Protein AF-A0A444Z2C2-F1 (afdb_monomer)

Organism: Arachis hypogaea (NCBI:txid3818)

Solvent-accessible surface area (backbone atoms only — not comparable to full-atom values): 6859 Å² total; per-residue (Å²): 130,87,70,74,75,64,55,92,69,73,61,78,89,74,52,52,73,67,52,49,52,53,48,62,71,48,57,71,35,31,65,65,57,43,52,56,50,58,74,68,55,62,69,88,45,70,69,40,38,53,49,47,52,35,44,51,53,38,47,52,46,50,71,74,70,46,59,93,85,60,61,50,54,50,78,85,56,50,46,60,58,76,41,68,89,55,52,87,76,47,57,60,67,60,52,54,51,53,50,52,53,49,53,54,50,54,53,55,56,63,73,76,110

Mean predicted aligned error: 6.64 Å

Radius of gyration: 15.09 Å; Cα contacts (8 Å, |Δi|>4): 73; chains: 1; bounding box: 36×29×36 Å

pLDDT: mean 82.67, std 12.17, range [37.56, 96.31]

Structure (mmCIF, N/CA/C/O backbone):
data_AF-A0A444Z2C2-F1
#
_entry.id   AF-A0A444Z2C2-F1
#
loop_
_atom_site.group_PDB
_atom_site.id
_atom_site.type_symbol
_atom_site.label_atom_id
_atom_site.label_alt_id
_atom_site.label_comp_id
_atom_site.label_asym_id
_atom_site.label_entity_id
_atom_site.label_seq_id
_atom_site.pdbx_PDB_ins_code
_atom_site.Cartn_x
_atom_site.Cartn_y
_atom_site.Cartn_z
_atom_site.occupancy
_atom_site.B_iso_or_equiv
_atom_site.auth_seq_id
_atom_site.auth_comp_id
_atom_site.auth_asym_id
_atom_site.auth_atom_id
_atom_site.pdbx_PDB_model_num
ATOM 1 N N . MET A 1 1 ? 21.534 1.469 -13.600 1.00 37.56 1 MET A N 1
ATOM 2 C CA . MET A 1 1 ? 20.953 1.429 -12.242 1.00 37.56 1 MET A CA 1
ATOM 3 C C . MET A 1 1 ? 19.528 1.928 -12.356 1.00 37.56 1 MET A C 1
ATOM 5 O O . MET A 1 1 ? 19.352 3.073 -12.754 1.00 37.56 1 MET A O 1
ATOM 9 N N . ALA A 1 2 ? 18.533 1.074 -12.117 1.00 45.44 2 ALA A N 1
ATOM 10 C CA . ALA A 1 2 ? 17.152 1.534 -12.021 1.00 45.44 2 ALA A CA 1
ATOM 11 C C . ALA A 1 2 ? 17.069 2.464 -10.803 1.00 45.44 2 ALA A C 1
ATOM 13 O O . ALA A 1 2 ? 17.389 2.058 -9.688 1.00 45.44 2 ALA A O 1
ATOM 14 N N . GLY A 1 3 ? 16.768 3.743 -11.027 1.00 53.50 3 GLY A N 1
ATOM 15 C CA . GLY A 1 3 ? 16.563 4.686 -9.933 1.00 53.50 3 GLY A CA 1
ATOM 16 C C . GLY A 1 3 ? 15.384 4.225 -9.079 1.00 53.50 3 GLY A C 1
ATOM 17 O O . GLY A 1 3 ? 14.419 3.685 -9.611 1.00 53.50 3 GLY A O 1
ATOM 18 N N . ASN A 1 4 ? 15.453 4.427 -7.762 1.00 58.62 4 ASN A N 1
ATOM 19 C CA . ASN A 1 4 ? 14.330 4.162 -6.863 1.00 58.62 4 ASN A CA 1
ATOM 20 C C . ASN A 1 4 ? 13.069 4.898 -7.372 1.00 58.62 4 ASN A C 1
ATOM 22 O O . ASN A 1 4 ? 12.979 6.121 -7.258 1.00 58.62 4 ASN A O 1
ATOM 26 N N . LEU A 1 5 ? 12.107 4.158 -7.942 1.00 64.75 5 LEU A N 1
ATOM 27 C CA . LEU A 1 5 ? 10.856 4.711 -8.486 1.00 64.75 5 LEU A CA 1
ATOM 28 C C . LEU A 1 5 ? 9.926 5.267 -7.396 1.00 64.75 5 LEU A C 1
ATOM 30 O O . LEU A 1 5 ? 9.019 6.059 -7.688 1.00 64.75 5 LEU A O 1
ATOM 34 N N . PHE A 1 6 ? 10.148 4.880 -6.139 1.00 64.88 6 PHE A N 1
ATOM 35 C CA . PHE A 1 6 ? 9.417 5.406 -4.999 1.00 64.88 6 PHE A CA 1
ATOM 36 C C . PHE A 1 6 ? 10.105 6.681 -4.517 1.00 64.88 6 PHE A C 1
ATOM 38 O O . PHE A 1 6 ? 11.019 6.650 -3.691 1.00 64.88 6 PHE A O 1
ATOM 45 N N . SER A 1 7 ? 9.665 7.824 -5.049 1.00 59.75 7 SER A N 1
ATOM 46 C CA . SER A 1 7 ? 10.066 9.119 -4.499 1.00 59.75 7 SER A CA 1
ATOM 47 C C . SER A 1 7 ? 9.663 9.181 -3.027 1.00 59.75 7 SER A C 1
ATOM 49 O O . SER A 1 7 ? 8.485 9.076 -2.685 1.00 59.75 7 SER A O 1
ATOM 51 N N . ASP A 1 8 ? 10.646 9.414 -2.162 1.00 56.69 8 ASP A N 1
ATOM 52 C CA . ASP A 1 8 ? 10.443 9.640 -0.729 1.00 56.69 8 ASP A CA 1
ATOM 53 C C . ASP A 1 8 ? 9.544 10.847 -0.435 1.00 56.69 8 ASP A C 1
ATOM 55 O O . ASP A 1 8 ? 8.954 10.958 0.641 1.00 56.69 8 ASP A O 1
ATOM 59 N N . LYS A 1 9 ? 9.454 11.771 -1.397 1.00 60.62 9 LYS A N 1
ATOM 60 C CA . LYS A 1 9 ? 8.538 12.904 -1.381 1.00 60.62 9 LYS A CA 1
ATOM 61 C C . LYS A 1 9 ? 7.481 12.680 -2.444 1.00 60.62 9 LYS A C 1
ATOM 63 O O . LYS A 1 9 ? 7.649 13.029 -3.612 1.00 60.62 9 LYS A O 1
ATOM 68 N N . VAL A 1 10 ? 6.369 12.112 -2.009 1.00 62.94 10 VAL A N 1
ATOM 69 C CA . VAL A 1 10 ? 5.118 12.170 -2.751 1.00 62.94 10 VAL A CA 1
ATOM 70 C C . VAL A 1 10 ? 4.704 13.645 -2.820 1.00 62.94 10 VAL A C 1
ATOM 72 O O . VAL A 1 10 ? 4.347 14.240 -1.802 1.00 62.94 10 VAL A O 1
ATOM 75 N N . ASN A 1 11 ? 4.814 14.273 -3.995 1.00 67.81 11 ASN A N 1
ATOM 76 C CA . ASN A 1 11 ? 4.377 15.656 -4.176 1.00 67.81 11 ASN A CA 1
ATOM 77 C C . ASN A 1 11 ? 2.853 15.697 -4.339 1.00 67.81 11 ASN A C 1
ATOM 79 O O . ASN A 1 11 ? 2.319 15.578 -5.439 1.00 67.81 11 ASN A O 1
ATOM 83 N N . PHE A 1 12 ? 2.148 15.886 -3.225 1.00 65.00 12 PHE A N 1
ATOM 84 C CA . PHE A 1 12 ? 0.683 15.930 -3.193 1.00 65.00 12 PHE A CA 1
ATOM 85 C C . PHE A 1 12 ? 0.065 17.014 -4.088 1.00 65.00 12 PHE A C 1
ATOM 87 O O . PHE A 1 12 ? -1.101 16.896 -4.463 1.00 65.00 12 PHE A O 1
ATOM 94 N N . LYS A 1 13 ? 0.820 18.065 -4.439 1.00 68.69 13 LYS A N 1
ATOM 95 C CA . LYS A 1 13 ? 0.334 19.140 -5.318 1.00 68.69 13 LYS A CA 1
ATOM 96 C C . LYS A 1 13 ? 0.248 18.717 -6.789 1.00 68.69 13 LYS A C 1
ATOM 98 O O . LYS A 1 13 ? -0.514 19.323 -7.531 1.00 68.69 13 LYS A O 1
ATOM 103 N N . GLU A 1 14 ? 0.974 17.677 -7.191 1.00 76.62 14 GLU A N 1
ATOM 104 C CA . GLU A 1 14 ? 1.068 17.202 -8.582 1.00 76.62 14 GLU A CA 1
ATOM 105 C C . GLU A 1 14 ? 0.195 15.969 -8.859 1.00 76.62 14 GLU A C 1
ATOM 107 O O . GLU A 1 14 ? 0.315 15.325 -9.899 1.00 76.62 14 GLU A O 1
ATOM 112 N N 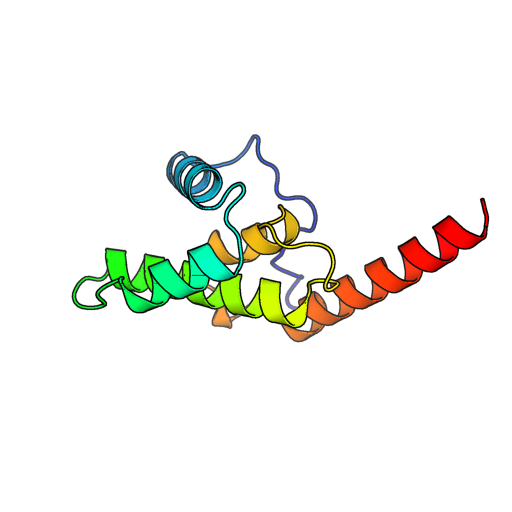. PHE A 1 15 ? -0.696 15.602 -7.937 1.00 78.19 15 PHE A N 1
ATOM 113 C CA . PHE A 1 15 ? -1.575 14.457 -8.147 1.00 78.19 15 PHE A CA 1
ATOM 114 C C . PHE A 1 15 ? -2.583 14.696 -9.271 1.00 78.19 15 PHE A C 1
ATOM 116 O O . PHE A 1 15 ? -3.300 15.700 -9.274 1.00 78.19 15 PHE A O 1
ATOM 123 N N . SER A 1 16 ? -2.713 13.702 -10.154 1.00 85.31 16 SER A N 1
ATOM 124 C CA . SER A 1 16 ? -3.902 13.540 -10.990 1.00 85.31 16 SER A CA 1
ATOM 125 C C . SER A 1 16 ? -5.155 13.417 -10.112 1.00 85.31 16 SER A C 1
ATOM 127 O O . SER A 1 16 ? -5.075 13.038 -8.939 1.00 85.31 16 SER A O 1
ATOM 129 N N . GLU A 1 17 ? -6.336 13.709 -10.663 1.00 88.12 17 GLU A N 1
ATOM 130 C CA . GLU A 1 17 ? -7.589 13.541 -9.912 1.00 88.12 17 GLU A CA 1
ATOM 131 C C . GLU A 1 17 ? -7.807 12.095 -9.446 1.00 88.12 17 GLU A C 1
ATOM 133 O O . GLU A 1 17 ? -8.286 11.876 -8.331 1.00 88.12 17 GLU A O 1
ATOM 138 N N . GLU A 1 18 ? -7.361 11.108 -10.228 1.00 86.12 18 GLU A N 1
ATOM 139 C CA . GLU A 1 18 ? -7.366 9.700 -9.820 1.00 86.12 18 GLU A CA 1
ATOM 140 C C . GLU A 1 18 ? -6.506 9.479 -8.563 1.00 86.12 18 GLU A C 1
ATOM 142 O O . GLU A 1 18 ? -6.976 8.921 -7.568 1.00 86.12 18 GLU A O 1
ATOM 147 N N . ASN A 1 19 ? -5.274 10.000 -8.546 1.00 86.56 19 ASN A N 1
ATOM 148 C CA . ASN A 1 19 ? -4.377 9.873 -7.396 1.00 86.56 19 ASN A CA 1
ATOM 149 C C . ASN A 1 19 ? -4.928 10.582 -6.152 1.00 86.56 19 ASN A C 1
ATOM 151 O O . ASN A 1 19 ? -4.794 10.070 -5.039 1.00 86.56 19 ASN A O 1
ATOM 155 N N . LYS A 1 20 ? -5.625 11.715 -6.314 1.00 87.62 20 LYS A N 1
ATOM 156 C CA . LYS A 1 20 ? -6.321 12.382 -5.199 1.00 87.62 20 LYS A CA 1
ATOM 157 C C . LYS A 1 20 ? -7.461 11.531 -4.641 1.00 87.62 20 LYS A C 1
ATOM 15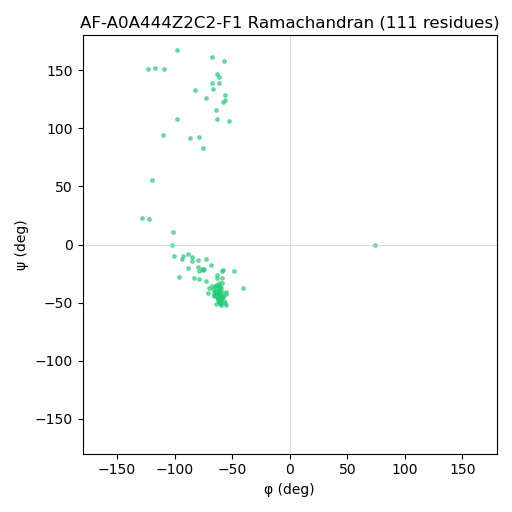9 O O . LYS A 1 20 ? -7.642 11.489 -3.423 1.00 87.62 20 LYS A O 1
ATOM 164 N N . GLN A 1 21 ? -8.233 10.854 -5.492 1.00 90.31 21 GLN A N 1
ATOM 165 C CA . GLN A 1 21 ? -9.303 9.955 -5.047 1.00 90.31 21 GLN A CA 1
ATOM 166 C C . GLN A 1 21 ? -8.747 8.746 -4.290 1.00 90.31 21 GLN A C 1
ATOM 168 O O . GLN A 1 21 ? -9.238 8.428 -3.206 1.00 90.31 21 GLN A O 1
ATOM 173 N N . ILE A 1 22 ? -7.684 8.127 -4.807 1.00 90.00 22 ILE A N 1
ATOM 174 C CA . ILE A 1 22 ? -6.978 7.021 -4.146 1.00 90.00 22 ILE A CA 1
ATOM 175 C C . ILE A 1 22 ? -6.440 7.472 -2.785 1.00 90.00 22 ILE A C 1
ATOM 177 O O . ILE A 1 22 ? -6.674 6.805 -1.778 1.00 90.00 22 ILE A O 1
ATOM 181 N N . PHE A 1 23 ? -5.779 8.633 -2.730 1.00 88.06 23 PHE A N 1
ATOM 182 C CA . PHE A 1 23 ? -5.276 9.200 -1.480 1.00 88.06 23 PHE A CA 1
ATOM 183 C C . PHE A 1 23 ? -6.394 9.355 -0.446 1.00 88.06 23 PHE A C 1
ATOM 185 O O . PHE A 1 23 ? -6.275 8.829 0.658 1.00 88.06 23 PHE A O 1
ATOM 192 N N . ARG A 1 24 ? -7.506 10.008 -0.814 1.00 90.19 24 ARG A N 1
ATOM 193 C CA . ARG A 1 24 ? -8.660 10.200 0.081 1.00 90.19 24 ARG A CA 1
ATOM 194 C C . ARG A 1 24 ? -9.264 8.877 0.549 1.00 90.19 24 ARG A C 1
ATOM 196 O O . ARG A 1 24 ? -9.660 8.780 1.703 1.00 90.19 24 ARG A O 1
ATOM 203 N N . ARG A 1 25 ? -9.313 7.857 -0.316 1.00 92.19 25 ARG A N 1
ATOM 204 C CA . ARG A 1 25 ? -9.850 6.533 0.034 1.00 92.19 25 ARG A CA 1
ATOM 205 C C . ARG A 1 25 ? -9.029 5.854 1.127 1.00 92.19 25 ARG A C 1
ATOM 207 O O . ARG A 1 25 ? -9.607 5.256 2.029 1.00 92.19 25 ARG A O 1
ATOM 214 N N . PHE A 1 26 ? -7.702 5.904 1.030 1.00 91.25 26 PHE A N 1
ATOM 215 C CA . PHE A 1 26 ? -6.813 5.174 1.941 1.00 91.25 26 PHE A CA 1
ATOM 216 C C . PHE A 1 26 ? -6.340 6.002 3.137 1.00 91.25 26 PHE A C 1
ATOM 218 O O . PHE A 1 26 ? -5.811 5.443 4.100 1.00 91.25 26 PHE A O 1
ATOM 225 N N . GLN A 1 27 ? -6.551 7.318 3.116 1.00 87.06 27 GLN A N 1
ATOM 226 C CA . GLN A 1 27 ? -6.198 8.201 4.218 1.00 87.06 27 GLN A CA 1
ATOM 227 C C . GLN A 1 27 ? -6.873 7.753 5.522 1.00 87.06 27 GLN A C 1
ATOM 229 O O . GLN A 1 27 ? -8.090 7.626 5.612 1.00 87.06 27 GLN A O 1
ATOM 234 N N . GLY A 1 28 ? -6.065 7.520 6.559 1.00 87.62 28 GLY A N 1
ATOM 235 C CA . GLY A 1 28 ? -6.557 7.167 7.891 1.00 87.62 28 GLY A CA 1
ATOM 236 C C . GLY A 1 28 ? -7.098 5.741 8.043 1.00 87.62 28 GLY A C 1
ATOM 237 O O . GLY A 1 28 ? -7.464 5.384 9.164 1.00 87.62 28 GLY A O 1
ATOM 238 N N . LYS A 1 29 ? -7.105 4.916 6.983 1.00 92.12 29 LYS A N 1
ATOM 239 C CA . LYS A 1 29 ? -7.460 3.493 7.088 1.00 92.12 29 LYS A CA 1
ATOM 240 C C . LYS A 1 29 ? -6.463 2.746 7.968 1.00 92.12 29 LYS A C 1
ATOM 242 O O . LYS A 1 29 ? -5.277 3.065 7.992 1.00 92.12 29 LYS A O 1
ATOM 247 N N . THR A 1 30 ? -6.953 1.749 8.689 1.00 91.94 30 THR A N 1
ATOM 248 C CA . THR A 1 30 ? -6.137 0.850 9.513 1.00 91.94 30 THR A CA 1
ATOM 249 C C . THR A 1 30 ? -5.827 -0.454 8.790 1.00 91.94 30 THR A C 1
ATOM 251 O O . THR A 1 30 ? -6.484 -0.776 7.801 1.00 91.94 30 THR A O 1
ATOM 254 N N . LEU A 1 31 ? -4.883 -1.245 9.315 1.00 90.06 31 LEU A N 1
ATOM 255 C CA . LEU A 1 31 ? -4.613 -2.588 8.786 1.00 90.06 31 LEU A CA 1
ATOM 256 C C . LEU A 1 31 ? -5.885 -3.451 8.767 1.00 90.06 31 LEU A C 1
ATOM 258 O O . LEU A 1 31 ? -6.156 -4.097 7.765 1.00 90.06 31 LEU A O 1
ATOM 262 N N . LYS A 1 32 ? -6.720 -3.370 9.817 1.00 92.50 32 LYS A N 1
ATOM 263 C CA . LYS A 1 32 ? -8.025 -4.046 9.858 1.00 92.50 32 LYS A CA 1
ATOM 264 C C . LYS A 1 32 ? -8.936 -3.592 8.716 1.00 92.50 32 LYS A C 1
ATOM 266 O O . LYS A 1 32 ? -9.523 -4.431 8.051 1.00 92.50 32 LYS A O 1
ATOM 271 N N . ASN A 1 33 ? -9.025 -2.282 8.455 1.00 94.00 33 ASN A N 1
ATOM 272 C CA . ASN A 1 33 ? -9.841 -1.782 7.343 1.00 94.00 33 ASN A CA 1
ATOM 273 C C . ASN A 1 33 ? -9.359 -2.312 5.987 1.00 94.00 33 ASN A C 1
ATOM 275 O O . ASN A 1 33 ? -10.190 -2.546 5.119 1.00 94.00 33 ASN A O 1
ATOM 279 N N . LEU A 1 34 ? -8.043 -2.472 5.804 1.00 93.56 34 LEU A N 1
ATOM 280 C CA . LEU A 1 34 ? -7.480 -3.046 4.581 1.00 93.56 34 LEU A CA 1
ATOM 281 C C . LEU A 1 34 ? -7.762 -4.545 4.478 1.00 93.56 34 LEU A C 1
ATOM 283 O O . LEU A 1 34 ? -8.115 -5.000 3.398 1.00 93.56 34 LEU A O 1
ATOM 287 N N . THR A 1 35 ? -7.643 -5.295 5.576 1.00 93.56 35 THR A N 1
ATOM 288 C CA . THR A 1 35 ? -7.989 -6.723 5.611 1.00 93.56 35 THR A CA 1
ATOM 289 C C . THR A 1 35 ? -9.461 -6.938 5.274 1.00 93.56 35 THR A C 1
ATOM 291 O O . THR A 1 35 ? -9.764 -7.733 4.394 1.00 93.56 35 THR A O 1
ATOM 294 N N . ASP A 1 36 ? -10.365 -6.204 5.928 1.00 95.75 36 ASP A N 1
ATOM 295 C CA . ASP A 1 36 ? -11.807 -6.324 5.694 1.00 95.75 36 ASP A CA 1
ATOM 296 C C . ASP A 1 36 ? -12.143 -6.009 4.221 1.00 95.75 36 ASP A C 1
ATOM 298 O O . ASP A 1 36 ? -12.837 -6.774 3.560 1.00 95.75 36 ASP A O 1
ATOM 302 N N . GLU A 1 37 ? -11.585 -4.923 3.673 1.00 95.19 37 GLU A N 1
ATOM 303 C CA . GLU A 1 37 ? -11.803 -4.524 2.276 1.00 95.19 37 GLU A CA 1
ATOM 304 C C . GLU A 1 37 ? -11.181 -5.503 1.268 1.00 95.19 37 GLU A C 1
ATOM 306 O O . GLU A 1 37 ? -11.759 -5.741 0.214 1.00 95.19 37 GLU A O 1
ATOM 311 N N . MET A 1 38 ? -10.018 -6.084 1.578 1.00 94.94 38 MET A N 1
ATOM 312 C CA . MET A 1 38 ? -9.380 -7.102 0.737 1.00 94.94 38 MET A CA 1
ATOM 313 C C . MET A 1 38 ? -10.228 -8.372 0.631 1.00 94.94 38 MET A C 1
ATOM 315 O O . MET A 1 38 ? -10.227 -9.006 -0.419 1.00 94.94 38 MET A O 1
ATOM 319 N N . MET A 1 39 ? -10.914 -8.750 1.710 1.00 95.06 39 MET A N 1
ATOM 320 C CA . MET A 1 39 ? -11.755 -9.948 1.747 1.00 95.06 39 MET A CA 1
ATOM 321 C C . MET A 1 39 ? -13.114 -9.728 1.071 1.00 95.06 39 MET A C 1
ATOM 323 O O . MET A 1 39 ? -13.683 -10.675 0.539 1.00 95.06 39 MET A O 1
ATOM 327 N N . ASP A 1 40 ? -13.627 -8.497 1.100 1.00 96.31 40 ASP A N 1
ATOM 328 C CA . ASP A 1 40 ? -14.923 -8.124 0.519 1.00 96.31 40 ASP A CA 1
ATOM 329 C C . ASP A 1 40 ? -14.845 -7.830 -0.990 1.00 96.31 40 ASP A C 1
ATOM 331 O O . ASP A 1 40 ? -15.813 -8.018 -1.726 1.00 96.31 40 ASP A O 1
ATOM 335 N N . ILE A 1 41 ? -13.691 -7.366 -1.480 1.00 95.00 41 ILE A N 1
ATOM 336 C CA . ILE A 1 41 ? -13.568 -6.929 -2.870 1.00 95.00 41 ILE A CA 1
ATOM 337 C C . ILE A 1 41 ? -13.579 -8.108 -3.858 1.00 95.00 41 ILE A C 1
ATOM 339 O O . ILE A 1 41 ? -12.768 -9.032 -3.786 1.00 95.00 41 ILE A O 1
ATOM 343 N N . GLY A 1 42 ? -14.479 -8.037 -4.841 1.00 93.38 42 GLY A N 1
ATOM 344 C CA . GLY A 1 42 ? -14.487 -8.939 -5.993 1.00 93.38 42 GLY A CA 1
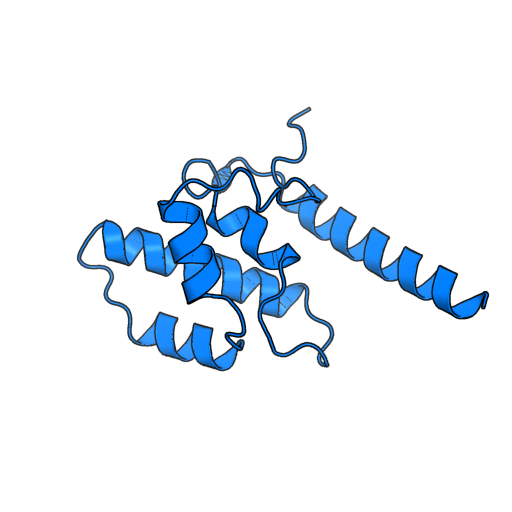ATOM 345 C C . GLY A 1 42 ? -13.282 -8.727 -6.918 1.00 93.38 42 GLY A C 1
ATOM 346 O O . GLY A 1 42 ? -12.623 -7.689 -6.900 1.00 93.38 42 GLY A O 1
ATOM 347 N N . VAL A 1 43 ? -12.980 -9.716 -7.761 1.00 93.38 43 VAL A N 1
ATOM 348 C CA . VAL A 1 43 ? -11.878 -9.657 -8.748 1.00 93.38 43 VAL A CA 1
ATOM 349 C C . VAL A 1 43 ? -12.338 -10.018 -10.163 1.00 93.38 43 VAL A C 1
ATOM 351 O O . VAL A 1 43 ? -11.543 -10.415 -11.013 1.00 93.38 43 VAL A O 1
ATOM 354 N N . ASP A 1 44 ? -13.633 -9.869 -10.408 1.00 94.75 44 ASP A N 1
ATOM 355 C CA . ASP A 1 44 ? -14.343 -10.169 -11.650 1.00 94.75 44 ASP A CA 1
ATOM 356 C C . ASP A 1 44 ? -14.182 -9.084 -12.729 1.00 94.75 44 ASP A C 1
ATOM 358 O O . ASP A 1 44 ? -14.287 -9.385 -13.915 1.00 94.75 44 ASP A O 1
ATOM 362 N N . ASN A 1 45 ? -13.860 -7.845 -12.340 1.00 94.88 45 ASN A N 1
ATOM 363 C CA . ASN A 1 45 ? -13.616 -6.724 -13.254 1.00 94.88 45 ASN A CA 1
ATOM 364 C C . ASN A 1 45 ? -12.222 -6.100 -13.065 1.00 94.88 45 ASN A C 1
ATOM 366 O O . ASN A 1 45 ? -11.686 -6.050 -11.956 1.00 94.88 45 ASN A O 1
ATOM 370 N N . ASP A 1 46 ? -11.656 -5.535 -14.133 1.00 94.12 46 ASP A N 1
ATOM 371 C CA . ASP A 1 46 ? -10.303 -4.964 -14.153 1.00 94.12 46 ASP A CA 1
ATOM 372 C C . ASP A 1 46 ? -10.113 -3.813 -13.160 1.00 94.12 46 ASP A C 1
ATOM 374 O O . ASP A 1 46 ? -9.068 -3.716 -12.511 1.00 94.12 46 ASP A O 1
ATOM 378 N N . GLN A 1 47 ? -11.135 -2.973 -12.968 1.00 91.50 47 GLN A N 1
ATOM 379 C CA . GLN A 1 47 ? -11.077 -1.897 -11.975 1.00 91.50 47 GLN A CA 1
ATOM 380 C C . GLN A 1 47 ? -10.994 -2.444 -10.545 1.00 91.50 47 GLN A C 1
ATOM 382 O O . GLN A 1 47 ? -10.187 -1.961 -9.745 1.00 91.50 47 GLN A O 1
ATOM 387 N N . TYR A 1 48 ? -11.783 -3.474 -10.221 1.00 94.19 48 TYR A N 1
ATOM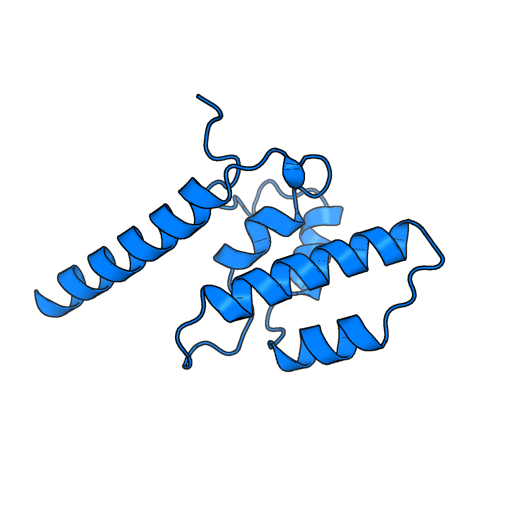 388 C CA . TYR A 1 48 ? -11.736 -4.105 -8.903 1.00 94.19 48 TYR A CA 1
ATOM 389 C C . TYR A 1 48 ? -10.439 -4.884 -8.700 1.00 94.19 48 TYR A C 1
ATOM 391 O O . TYR A 1 48 ? -9.827 -4.771 -7.641 1.00 94.19 48 TYR A O 1
ATOM 399 N N . ARG A 1 49 ? -9.924 -5.552 -9.738 1.00 93.88 49 ARG A N 1
ATOM 400 C CA . ARG A 1 49 ? -8.595 -6.183 -9.716 1.00 93.88 49 ARG A CA 1
ATOM 401 C C . ARG A 1 49 ? -7.481 -5.173 -9.452 1.00 93.88 49 ARG A C 1
ATOM 403 O O . ARG A 1 49 ? -6.580 -5.452 -8.662 1.00 93.88 49 ARG A O 1
ATOM 410 N N . LEU A 1 50 ? -7.522 -4.000 -10.088 1.00 93.25 50 LEU A N 1
ATOM 411 C CA . LEU A 1 50 ? -6.550 -2.933 -9.841 1.00 93.25 50 LEU A CA 1
ATOM 412 C C . LEU A 1 50 ? -6.638 -2.430 -8.395 1.00 93.25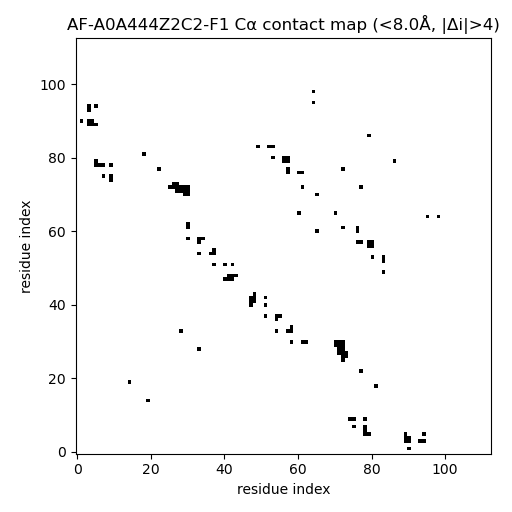 50 LEU A C 1
ATOM 414 O O . LEU A 1 50 ? -5.611 -2.257 -7.738 1.00 93.25 50 LEU A O 1
ATOM 418 N N . MET A 1 51 ? -7.851 -2.238 -7.878 1.00 94.31 51 MET A N 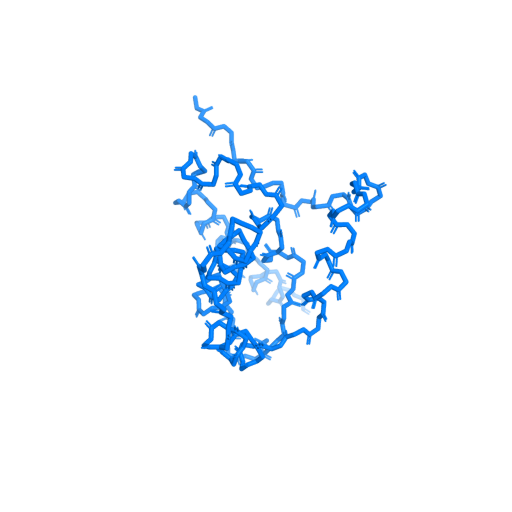1
ATOM 419 C CA . MET A 1 51 ? -8.064 -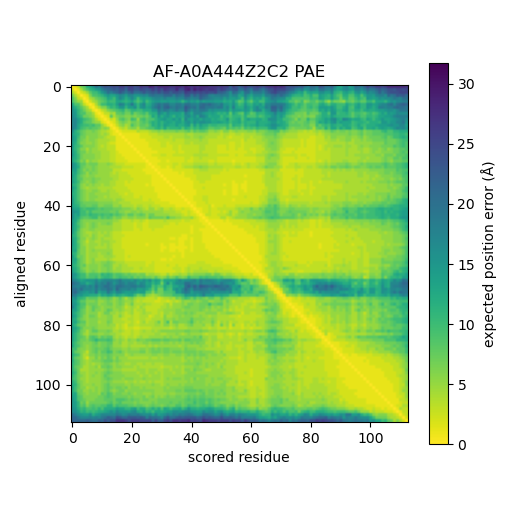1.816 -6.495 1.00 94.31 51 MET A CA 1
ATOM 420 C C . MET A 1 51 ? -7.601 -2.878 -5.488 1.00 94.31 51 MET A C 1
ATOM 422 O O . MET A 1 51 ? -6.912 -2.536 -4.528 1.00 94.31 51 MET A O 1
ATOM 426 N N . PHE A 1 52 ? -7.882 -4.158 -5.743 1.00 94.75 52 PHE A N 1
ATOM 427 C CA . PHE A 1 52 ? -7.385 -5.281 -4.949 1.00 94.75 52 PHE A CA 1
ATOM 428 C C . PHE A 1 52 ? -5.857 -5.271 -4.889 1.00 94.75 52 PHE A C 1
ATOM 430 O O . PHE A 1 52 ? -5.287 -5.316 -3.802 1.00 94.75 52 PHE A O 1
ATOM 437 N N . LYS A 1 53 ? -5.173 -5.116 -6.033 1.00 93.75 53 LYS A N 1
ATOM 438 C CA . LYS A 1 53 ? -3.704 -5.021 -6.064 1.00 93.75 53 LYS A CA 1
ATOM 439 C C . LYS A 1 53 ? -3.182 -3.841 -5.233 1.00 93.75 53 LYS A C 1
ATOM 441 O O . LYS A 1 53 ? -2.199 -4.003 -4.513 1.00 93.75 53 LYS A O 1
ATOM 446 N N . ARG A 1 54 ? -3.842 -2.675 -5.287 1.00 94.06 54 ARG A N 1
ATOM 447 C CA . ARG A 1 54 ? -3.489 -1.504 -4.460 1.00 94.06 54 ARG A CA 1
ATOM 448 C C . ARG A 1 54 ? -3.632 -1.814 -2.964 1.00 94.06 54 ARG A C 1
ATOM 450 O O . ARG A 1 54 ? -2.702 -1.549 -2.208 1.00 94.06 54 ARG A O 1
ATOM 457 N N . ILE A 1 55 ? -4.751 -2.415 -2.548 1.00 94.69 55 ILE A N 1
ATOM 458 C CA . ILE A 1 55 ? -4.991 -2.829 -1.152 1.00 94.69 55 ILE A CA 1
ATOM 459 C C . ILE A 1 55 ? -3.952 -3.864 -0.710 1.00 94.69 55 ILE A C 1
ATOM 461 O O . ILE A 1 55 ? -3.404 -3.752 0.382 1.00 94.69 55 ILE A O 1
ATOM 465 N N . PHE A 1 56 ? -3.635 -4.833 -1.571 1.00 92.88 56 PHE A N 1
ATOM 466 C CA . PHE A 1 56 ? -2.662 -5.886 -1.300 1.00 92.88 56 PHE A CA 1
ATOM 467 C C . PHE A 1 56 ? -1.259 -5.345 -1.050 1.00 92.88 56 PHE A C 1
ATOM 469 O O . PHE A 1 56 ? -0.653 -5.651 -0.025 1.00 92.88 56 PHE A O 1
ATOM 476 N N . ILE A 1 57 ? -0.765 -4.474 -1.928 1.00 91.62 57 ILE A N 1
ATOM 477 C CA . ILE A 1 57 ? 0.539 -3.834 -1.735 1.00 91.62 57 ILE A CA 1
ATOM 478 C C . ILE A 1 57 ? 0.541 -2.993 -0.459 1.00 91.62 57 ILE A C 1
ATOM 480 O O . ILE A 1 57 ? 1.474 -3.092 0.335 1.00 91.62 57 ILE A O 1
ATOM 484 N N . LEU A 1 58 ? -0.519 -2.217 -0.221 1.00 90.69 58 LEU A N 1
ATOM 485 C CA . LEU A 1 58 ? -0.635 -1.385 0.973 1.00 90.69 58 LEU A CA 1
ATOM 486 C C . LEU A 1 58 ? -0.640 -2.223 2.263 1.00 90.69 58 LEU A C 1
ATOM 488 O O . LEU A 1 58 ? 0.028 -1.860 3.229 1.00 90.69 58 LEU A O 1
ATOM 492 N N . TYR A 1 59 ? -1.335 -3.362 2.262 1.00 90.62 59 TYR A N 1
ATOM 493 C CA . TYR A 1 59 ? -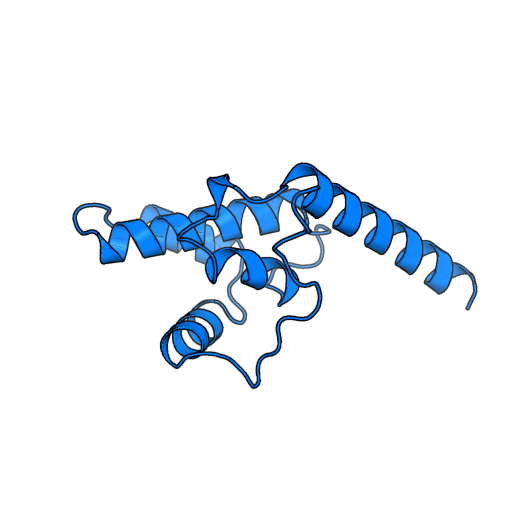1.363 -4.326 3.361 1.00 90.62 59 TYR A CA 1
ATOM 494 C C . TYR A 1 59 ? 0.025 -4.908 3.646 1.00 90.62 59 TYR A C 1
ATOM 496 O O . TYR A 1 59 ? 0.459 -4.908 4.798 1.00 90.62 59 TYR A O 1
ATOM 504 N N . ILE A 1 60 ? 0.747 -5.354 2.611 1.00 87.25 60 ILE A N 1
ATOM 505 C CA . ILE A 1 60 ? 2.117 -5.872 2.742 1.00 87.25 60 ILE A CA 1
ATOM 506 C C . ILE A 1 60 ? 3.028 -4.785 3.318 1.00 87.25 60 ILE A C 1
ATOM 508 O O . ILE A 1 60 ? 3.681 -5.000 4.337 1.00 87.25 60 ILE A O 1
ATOM 512 N N . GLN A 1 61 ? 3.018 -3.584 2.736 1.00 85.12 61 GLN A N 1
ATOM 513 C CA . GLN A 1 61 ? 3.839 -2.481 3.231 1.00 85.12 61 GLN A CA 1
ATOM 514 C C . GLN A 1 61 ? 3.536 -2.135 4.685 1.00 85.12 61 GLN A C 1
ATOM 516 O O . GLN A 1 61 ? 4.460 -1.986 5.477 1.00 85.12 61 GLN A O 1
ATOM 521 N N . MET A 1 62 ? 2.260 -2.055 5.062 1.00 86.31 62 MET A N 1
ATOM 522 C CA . MET A 1 62 ? 1.886 -1.804 6.449 1.00 86.31 62 MET A CA 1
ATOM 523 C C . MET A 1 62 ? 2.343 -2.939 7.371 1.00 86.31 62 MET A C 1
ATOM 525 O O . MET A 1 62 ? 2.938 -2.678 8.408 1.00 86.31 62 MET A O 1
ATOM 529 N N . THR A 1 63 ? 2.141 -4.196 6.992 1.00 84.75 63 THR A N 1
ATOM 530 C CA . THR A 1 63 ? 2.478 -5.345 7.848 1.00 84.75 63 THR A CA 1
ATOM 531 C C . THR A 1 63 ? 3.983 -5.459 8.116 1.00 84.75 63 THR A C 1
ATOM 533 O O . THR A 1 63 ? 4.375 -5.794 9.230 1.00 84.75 63 THR A O 1
ATOM 536 N N . PHE A 1 64 ? 4.832 -5.148 7.130 1.00 78.56 64 PHE A N 1
ATOM 537 C CA . PHE A 1 64 ? 6.288 -5.299 7.254 1.00 78.56 64 PHE A CA 1
ATOM 538 C C . PHE A 1 64 ? 7.034 -4.023 7.662 1.00 78.56 64 PHE A C 1
ATOM 540 O O . PHE A 1 64 ? 8.110 -4.119 8.252 1.00 78.56 64 PHE A O 1
ATOM 547 N N . LEU A 1 65 ? 6.510 -2.835 7.343 1.00 76.31 65 LEU A N 1
ATOM 548 C CA . LEU A 1 65 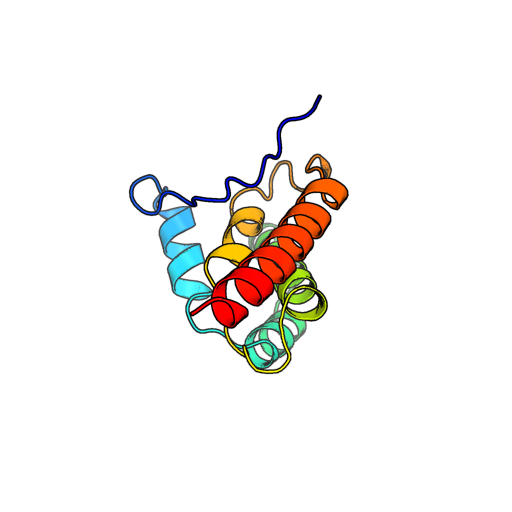? 7.206 -1.563 7.583 1.00 76.31 65 LEU A CA 1
ATOM 549 C C . LEU A 1 65 ? 6.703 -0.824 8.834 1.00 76.31 65 LEU A C 1
ATOM 551 O O . LEU A 1 65 ? 7.330 0.145 9.259 1.00 76.31 65 LEU A O 1
ATOM 555 N N . LEU A 1 66 ? 5.604 -1.243 9.467 1.00 70.38 66 LEU A N 1
ATOM 556 C CA . LEU A 1 66 ? 5.097 -0.557 10.657 1.00 70.38 66 LEU A CA 1
ATOM 557 C C . LEU A 1 66 ? 5.826 -0.979 11.944 1.00 70.38 66 LEU A C 1
ATOM 559 O O . LEU A 1 66 ? 5.913 -2.165 12.260 1.00 70.38 66 LEU A O 1
ATOM 563 N N . PRO A 1 67 ? 6.240 -0.015 12.785 1.00 59.84 67 PRO A N 1
ATOM 564 C CA . PRO A 1 67 ? 6.298 -0.230 14.224 1.00 59.84 67 PRO A CA 1
ATOM 565 C C . PRO A 1 67 ? 4.881 -0.537 14.730 1.00 59.84 67 PRO A C 1
ATOM 567 O O . PRO A 1 67 ? 3.940 0.149 14.335 1.00 59.84 67 PRO A O 1
ATOM 570 N N . ILE A 1 68 ? 4.732 -1.495 15.653 1.00 58.97 68 ILE A N 1
ATOM 571 C CA . ILE A 1 68 ? 3.447 -1.970 16.230 1.00 58.97 68 ILE A CA 1
ATOM 572 C C . ILE A 1 68 ? 2.520 -0.818 16.695 1.00 58.97 68 ILE A C 1
ATOM 574 O O . ILE A 1 68 ? 1.304 -0.968 16.770 1.00 58.97 68 ILE A O 1
ATOM 578 N N . THR A 1 69 ? 3.085 0.356 16.981 1.00 55.84 69 THR A N 1
ATOM 579 C CA . THR A 1 69 ? 2.386 1.556 17.452 1.00 55.84 69 THR A CA 1
ATOM 580 C C . THR A 1 69 ? 1.685 2.378 16.367 1.00 55.84 69 THR A C 1
ATOM 582 O O . THR A 1 69 ? 0.801 3.168 16.697 1.00 55.84 69 THR A O 1
ATOM 585 N N . ILE A 1 70 ? 2.041 2.237 15.088 1.00 65.88 70 ILE A N 1
ATOM 586 C CA . ILE A 1 70 ? 1.386 2.967 13.998 1.00 65.88 70 ILE A CA 1
ATOM 587 C C . ILE A 1 70 ? 0.345 2.029 13.383 1.00 65.88 70 ILE A C 1
ATOM 589 O O . ILE A 1 70 ? 0.682 1.072 12.705 1.00 65.88 70 ILE A O 1
ATOM 593 N N . ASN A 1 71 ? -0.938 2.293 13.623 1.00 74.50 71 ASN A N 1
ATOM 594 C CA . ASN A 1 71 ? -2.038 1.434 13.168 1.00 74.50 71 ASN A CA 1
ATOM 595 C C . ASN A 1 71 ? -2.777 1.969 11.930 1.00 74.50 71 ASN A C 1
ATOM 597 O O . ASN A 1 71 ? -3.713 1.321 11.465 1.00 74.50 71 ASN A O 1
ATOM 601 N N . LYS A 1 72 ? -2.376 3.136 11.405 1.00 84.88 72 LYS A N 1
ATOM 602 C CA . LYS A 1 72 ? -3.006 3.822 10.264 1.00 84.88 72 LYS A CA 1
ATOM 603 C C . LYS A 1 72 ? -2.062 3.946 9.071 1.00 84.88 72 LYS A C 1
ATOM 605 O O . LYS A 1 72 ? -0.848 4.057 9.233 1.00 84.88 72 LYS A O 1
ATOM 610 N N . VAL A 1 73 ? -2.640 3.992 7.874 1.00 83.31 73 VAL A N 1
ATOM 611 C CA . VAL A 1 73 ? -1.939 4.286 6.622 1.00 83.31 73 VAL A CA 1
ATOM 612 C C . VAL A 1 73 ? -1.225 5.636 6.730 1.00 83.31 73 VAL A C 1
ATOM 614 O O . VAL A 1 73 ? -1.827 6.653 7.079 1.00 83.31 73 VAL A O 1
ATOM 617 N N . SER A 1 74 ? 0.063 5.636 6.393 1.00 78.50 74 SER A N 1
ATOM 618 C CA . SER A 1 74 ? 0.928 6.810 6.327 1.00 78.50 74 SER A CA 1
ATOM 619 C C . SER A 1 74 ? 1.254 7.130 4.864 1.00 78.50 74 SER A C 1
ATOM 621 O O . SER A 1 74 ? 1.333 6.203 4.054 1.00 78.50 74 SER A O 1
ATOM 623 N N . PRO A 1 75 ? 1.508 8.407 4.515 1.00 76.50 75 PRO A N 1
ATOM 624 C CA . PRO A 1 75 ? 2.017 8.822 3.207 1.00 76.50 75 PRO A CA 1
ATOM 625 C C . PRO A 1 75 ? 3.105 7.939 2.588 1.00 76.50 75 PRO A C 1
ATOM 627 O O . PRO A 1 75 ? 3.093 7.722 1.380 1.00 76.50 75 PRO A O 1
ATOM 630 N N . VAL A 1 76 ? 4.023 7.407 3.403 1.00 75.25 76 VAL A N 1
ATOM 631 C CA . VAL A 1 76 ? 5.125 6.555 2.926 1.00 75.25 76 VAL A CA 1
ATOM 632 C C . VAL A 1 76 ? 4.637 5.254 2.277 1.00 75.25 76 VAL A C 1
ATOM 634 O O . VAL A 1 76 ? 5.283 4.769 1.355 1.00 75.25 76 VAL A O 1
ATOM 637 N N . HIS A 1 77 ? 3.474 4.733 2.684 1.00 79.00 77 HIS A N 1
ATOM 638 C CA . HIS A 1 77 ? 2.897 3.516 2.101 1.00 79.00 77 HIS A CA 1
ATOM 639 C C . HIS A 1 77 ? 2.076 3.785 0.829 1.00 79.00 77 HIS A C 1
ATOM 641 O O . HIS A 1 77 ? 1.657 2.859 0.143 1.00 79.00 77 HIS A O 1
ATOM 647 N N . LEU A 1 78 ? 1.785 5.053 0.522 1.00 82.44 78 LEU A N 1
ATOM 648 C CA . LEU A 1 78 ? 0.925 5.409 -0.609 1.00 82.44 78 LEU A CA 1
ATOM 649 C C . LEU A 1 78 ? 1.709 5.568 -1.915 1.00 82.44 78 LEU A C 1
ATOM 651 O O . LEU A 1 78 ? 1.124 5.464 -2.987 1.00 82.44 78 LEU A O 1
ATOM 655 N N . ALA A 1 79 ? 3.024 5.791 -1.854 1.00 80.81 79 ALA A N 1
ATOM 656 C CA . ALA A 1 79 ? 3.837 5.969 -3.057 1.00 80.81 79 ALA A CA 1
ATOM 657 C C . ALA A 1 79 ? 3.712 4.794 -4.055 1.00 80.81 79 ALA A C 1
ATOM 659 O O . ALA A 1 79 ? 3.546 5.067 -5.246 1.00 80.81 79 ALA A O 1
ATOM 660 N N . PRO A 1 80 ? 3.710 3.514 -3.627 1.00 81.81 80 PRO A N 1
ATOM 661 C CA . PRO A 1 80 ? 3.639 2.402 -4.576 1.00 81.81 80 PRO A CA 1
ATOM 662 C C . PRO A 1 80 ? 2.278 2.200 -5.229 1.00 81.81 80 PRO A C 1
ATOM 664 O O . PRO A 1 80 ? 2.210 1.809 -6.389 1.00 81.81 80 PRO A O 1
ATOM 667 N N . ILE A 1 81 ? 1.181 2.513 -4.535 1.00 86.19 81 ILE A N 1
ATOM 668 C CA . ILE A 1 81 ? -0.166 2.279 -5.077 1.00 86.19 81 ILE A CA 1
ATOM 669 C C . ILE A 1 81 ? -0.547 3.260 -6.201 1.00 86.19 81 ILE A C 1
ATOM 671 O O . ILE A 1 81 ? -1.532 3.032 -6.909 1.00 86.19 81 ILE A O 1
ATOM 675 N N . PHE A 1 82 ? 0.231 4.334 -6.383 1.00 83.75 82 PHE A N 1
ATOM 676 C CA . PHE A 1 82 ? 0.108 5.260 -7.514 1.00 83.75 82 PHE A CA 1
ATOM 677 C C . PHE A 1 82 ? 0.863 4.794 -8.767 1.00 83.75 82 PHE A C 1
ATOM 679 O O . PHE A 1 82 ? 0.620 5.335 -9.840 1.00 83.75 82 PHE A O 1
ATOM 686 N N . ARG A 1 83 ? 1.762 3.808 -8.650 1.00 81.12 83 ARG A N 1
ATOM 687 C CA . ARG A 1 83 ? 2.588 3.277 -9.749 1.00 81.12 83 ARG A CA 1
ATOM 688 C C . ARG A 1 83 ? 2.309 1.791 -9.975 1.00 81.12 83 ARG A C 1
ATOM 690 O O . ARG A 1 83 ? 3.188 0.943 -9.868 1.00 81.12 83 ARG A O 1
ATOM 697 N N . MET A 1 84 ? 1.037 1.463 -10.198 1.00 86.56 84 MET A N 1
ATOM 698 C CA . MET A 1 84 ? 0.590 0.071 -10.355 1.00 86.56 84 MET A CA 1
ATOM 699 C C . MET A 1 84 ? 0.950 -0.542 -11.712 1.00 86.56 84 MET A C 1
ATOM 701 O O . MET A 1 84 ? 0.981 -1.764 -11.838 1.00 86.56 84 MET A O 1
ATOM 705 N N . ASP A 1 85 ? 1.188 0.300 -12.709 1.00 85.12 85 ASP A N 1
ATOM 706 C CA . ASP A 1 85 ? 1.543 -0.038 -14.085 1.00 85.12 85 ASP A CA 1
ATOM 707 C C . ASP A 1 85 ? 2.922 -0.704 -14.193 1.00 85.12 85 ASP A C 1
ATOM 709 O O . ASP A 1 85 ? 3.074 -1.667 -14.937 1.00 85.12 85 ASP A O 1
ATOM 713 N N . ASN A 1 86 ? 3.894 -0.258 -13.394 1.00 83.19 86 ASN A N 1
ATOM 714 C CA . ASN A 1 86 ? 5.277 -0.753 -13.398 1.00 83.19 86 ASN A CA 1
ATOM 715 C C . ASN A 1 86 ? 5.728 -1.296 -12.032 1.00 83.19 86 ASN A C 1
ATOM 717 O O . ASN A 1 86 ? 6.917 -1.409 -11.745 1.00 83.19 86 ASN A O 1
ATOM 721 N N . ILE A 1 87 ? 4.778 -1.677 -11.180 1.00 84.12 87 ILE A N 1
ATOM 722 C CA . ILE A 1 87 ? 5.037 -2.072 -9.791 1.00 84.12 87 ILE A CA 1
ATOM 723 C C . ILE A 1 87 ? 5.997 -3.266 -9.635 1.00 84.12 87 ILE A C 1
ATOM 725 O O . ILE A 1 87 ? 6.700 -3.388 -8.631 1.00 84.12 87 ILE A O 1
ATOM 729 N N . ALA A 1 88 ? 6.035 -4.155 -10.629 1.00 85.25 88 ALA A N 1
ATOM 730 C CA . ALA A 1 88 ? 6.937 -5.306 -10.659 1.00 85.25 88 ALA A CA 1
ATOM 731 C C . ALA A 1 88 ? 8.383 -4.922 -11.020 1.00 85.25 88 ALA A C 1
ATOM 733 O O . ALA A 1 88 ? 9.307 -5.663 -10.700 1.00 85.25 88 ALA A O 1
ATOM 734 N N . GLU A 1 89 ? 8.579 -3.768 -11.660 1.00 85.94 89 GLU A N 1
ATOM 735 C CA . GLU A 1 89 ? 9.885 -3.244 -12.076 1.00 85.94 89 GLU A CA 1
ATOM 736 C C . GLU A 1 89 ? 10.547 -2.406 -10.974 1.00 85.94 89 GLU A C 1
ATOM 738 O O . GLU A 1 89 ? 11.705 -2.001 -11.090 1.00 85.94 89 GLU A O 1
ATOM 743 N N . CYS A 1 90 ? 9.819 -2.123 -9.891 1.00 81.25 90 CYS A N 1
ATOM 744 C CA . CYS A 1 90 ? 10.348 -1.380 -8.763 1.00 81.25 90 CYS A CA 1
ATOM 745 C C . CYS A 1 90 ? 11.428 -2.169 -8.010 1.00 81.25 90 CYS A C 1
ATOM 747 O O . CYS A 1 90 ? 11.276 -3.354 -7.714 1.00 81.25 90 CYS A O 1
ATOM 749 N N . ASP A 1 91 ? 12.489 -1.470 -7.600 1.00 86.06 91 ASP A N 1
ATOM 750 C CA . ASP A 1 91 ? 13.504 -2.022 -6.702 1.00 86.06 91 ASP A CA 1
ATOM 751 C C . ASP A 1 91 ? 12.972 -2.083 -5.257 1.00 86.06 91 ASP A C 1
ATOM 753 O O . ASP A 1 91 ? 13.186 -1.191 -4.427 1.00 86.06 91 ASP A O 1
ATOM 757 N N . TRP A 1 92 ? 12.230 -3.152 -4.965 1.00 84.31 92 TRP A N 1
ATOM 758 C CA . TRP A 1 92 ? 11.671 -3.425 -3.640 1.00 84.31 92 TRP A CA 1
ATOM 759 C C . TRP A 1 92 ? 12.747 -3.602 -2.570 1.00 84.31 92 TRP A C 1
ATOM 761 O O . TRP A 1 92 ? 12.539 -3.202 -1.422 1.00 84.31 92 TRP A O 1
ATOM 771 N N . GLY A 1 93 ? 13.904 -4.155 -2.945 1.00 86.25 93 GLY A N 1
ATOM 772 C CA . GLY A 1 93 ? 15.037 -4.338 -2.043 1.00 86.25 93 GLY A CA 1
ATOM 773 C C . GLY A 1 93 ? 15.576 -2.995 -1.561 1.00 86.25 93 GLY A C 1
ATOM 774 O O . GLY A 1 93 ? 15.653 -2.756 -0.353 1.00 86.25 93 GLY A O 1
ATOM 775 N N . ALA A 1 94 ? 15.860 -2.081 -2.492 1.00 86.62 94 ALA A N 1
ATOM 776 C CA . ALA A 1 94 ? 16.289 -0.726 -2.165 1.00 86.62 94 ALA A CA 1
ATOM 777 C C . ALA A 1 94 ? 15.224 0.039 -1.368 1.00 86.62 94 ALA A C 1
ATOM 779 O O . ALA A 1 94 ? 15.565 0.758 -0.428 1.00 86.62 94 ALA A O 1
ATOM 780 N N . HIS A 1 95 ? 13.939 -0.131 -1.693 1.00 81.94 95 HIS A N 1
ATOM 781 C CA . HIS A 1 95 ? 12.847 0.512 -0.962 1.00 81.94 95 HIS A CA 1
ATOM 782 C C . HIS A 1 95 ? 12.818 0.113 0.523 1.00 81.94 95 HIS A C 1
ATOM 784 O O . HIS A 1 95 ? 12.839 0.980 1.402 1.00 81.94 95 HIS A O 1
ATOM 790 N N . VAL A 1 96 ? 12.821 -1.194 0.810 1.00 83.06 96 VAL A N 1
ATOM 791 C CA . VAL A 1 96 ? 12.810 -1.719 2.185 1.00 83.06 96 VAL A CA 1
ATOM 792 C C . VAL A 1 96 ? 14.092 -1.333 2.926 1.00 83.06 96 VAL A C 1
ATOM 794 O O . VAL A 1 96 ? 14.032 -0.874 4.069 1.00 83.06 96 VAL A O 1
ATOM 797 N N . LEU A 1 97 ? 15.253 -1.441 2.271 1.00 86.56 97 LEU A N 1
ATOM 798 C CA . LEU A 1 97 ? 16.537 -1.078 2.870 1.00 86.56 97 LEU A CA 1
ATOM 799 C C . LEU A 1 97 ? 16.588 0.412 3.249 1.00 86.56 97 LEU A C 1
ATOM 801 O O . LEU A 1 97 ? 16.968 0.752 4.372 1.00 86.56 97 LEU A O 1
ATOM 805 N N . ASN A 1 98 ? 16.141 1.300 2.356 1.00 85.00 98 ASN A N 1
ATOM 806 C CA . ASN A 1 98 ? 16.065 2.738 2.619 1.00 85.00 98 ASN A CA 1
ATOM 807 C C . ASN A 1 98 ? 15.131 3.058 3.792 1.00 85.00 98 ASN A C 1
ATOM 809 O O . ASN A 1 98 ? 15.454 3.920 4.616 1.00 85.00 98 ASN A O 1
ATOM 813 N N . PHE A 1 99 ? 13.996 2.360 3.901 1.00 81.62 99 PHE A N 1
ATOM 814 C CA . PHE A 1 99 ? 13.078 2.515 5.027 1.00 81.62 99 PHE A CA 1
ATOM 815 C C . PHE A 1 99 ? 13.755 2.170 6.365 1.00 81.62 99 PHE A C 1
ATOM 817 O O . PHE A 1 99 ? 13.722 2.974 7.302 1.00 81.62 99 PHE A O 1
ATOM 824 N N . ILE A 1 100 ? 14.442 1.024 6.442 1.00 85.69 100 ILE A N 1
ATOM 825 C CA . ILE A 1 100 ? 15.155 0.575 7.650 1.00 85.69 100 ILE A CA 1
ATOM 826 C C . ILE A 1 100 ? 16.272 1.558 8.026 1.00 85.69 100 ILE A C 1
ATOM 828 O O . ILE A 1 100 ? 16.361 1.981 9.183 1.00 85.69 100 ILE A O 1
ATOM 832 N N . ILE A 1 101 ? 17.094 1.977 7.055 1.00 89.06 101 ILE A N 1
ATOM 833 C CA . ILE A 1 101 ? 18.191 2.934 7.276 1.00 89.06 101 ILE A CA 1
ATOM 834 C C . ILE A 1 101 ? 17.655 4.248 7.861 1.00 89.06 101 ILE A C 1
ATOM 836 O O . ILE A 1 101 ? 18.218 4.770 8.831 1.00 89.06 101 ILE A O 1
ATOM 840 N N . LYS A 1 102 ? 16.542 4.770 7.329 1.00 84.50 102 LYS A N 1
ATOM 841 C CA . LYS A 1 102 ? 15.883 5.976 7.856 1.00 84.50 102 LYS A CA 1
ATOM 842 C C . LYS A 1 102 ? 15.359 5.777 9.271 1.00 84.50 102 LYS A C 1
ATOM 844 O O . LYS A 1 102 ? 15.560 6.654 10.111 1.00 84.50 102 LYS A O 1
ATOM 849 N N . GLY A 1 103 ? 14.735 4.634 9.554 1.00 83.12 103 GLY A N 1
ATOM 850 C CA . GLY A 1 103 ? 14.285 4.273 10.899 1.00 83.12 103 GLY A CA 1
ATOM 851 C C . GLY A 1 103 ? 15.427 4.306 11.920 1.00 83.12 103 GLY A C 1
ATOM 852 O O . GLY A 1 103 ? 15.328 4.993 12.940 1.00 83.12 103 GLY A O 1
ATOM 853 N N . ILE A 1 104 ? 16.550 3.650 11.606 1.00 89.19 104 ILE A N 1
ATOM 854 C CA . ILE A 1 104 ? 17.753 3.619 12.457 1.00 89.19 104 ILE A CA 1
ATOM 855 C C . ILE A 1 104 ? 18.337 5.025 12.635 1.00 89.19 104 ILE A C 1
ATOM 857 O O . ILE A 1 104 ? 18.689 5.422 13.749 1.00 89.19 104 ILE A O 1
ATOM 861 N N . THR A 1 105 ? 18.431 5.793 11.550 1.00 90.94 105 THR A N 1
ATOM 862 C CA . THR A 1 105 ? 18.988 7.153 11.565 1.00 90.94 105 THR A CA 1
ATOM 863 C C . THR A 1 105 ? 18.158 8.077 12.453 1.00 90.94 105 THR A C 1
ATOM 865 O O . THR A 1 105 ? 18.706 8.740 13.334 1.00 90.94 105 THR A O 1
ATOM 868 N N . ASN A 1 106 ? 16.833 8.055 12.298 1.00 85.81 106 ASN A N 1
ATOM 869 C CA . ASN A 1 106 ? 15.909 8.838 13.117 1.00 85.81 106 ASN A CA 1
ATOM 870 C C . ASN A 1 106 ? 15.991 8.458 14.600 1.00 85.81 106 ASN A C 1
ATOM 872 O O . ASN A 1 106 ? 15.988 9.338 15.459 1.00 85.81 106 ASN A O 1
ATOM 876 N N . TYR A 1 107 ? 16.100 7.163 14.913 1.00 86.62 107 TYR A N 1
ATOM 877 C CA . TYR A 1 107 ? 16.279 6.698 16.289 1.00 86.62 107 TYR A CA 1
ATOM 878 C C . TYR A 1 107 ? 17.582 7.227 16.910 1.00 86.62 107 TYR A C 1
ATOM 880 O O . TYR A 1 107 ? 17.580 7.721 18.038 1.00 86.62 107 TYR A O 1
ATOM 888 N N . ARG A 1 108 ? 18.692 7.183 16.162 1.00 91.06 108 ARG A N 1
ATOM 889 C CA . ARG A 1 108 ? 19.991 7.702 16.620 1.00 91.06 108 ARG A CA 1
ATOM 890 C C . ARG A 1 108 ? 19.969 9.212 16.847 1.00 91.06 108 ARG A C 1
ATOM 892 O O . ARG A 1 108 ? 20.541 9.666 17.831 1.00 91.06 108 ARG A O 1
ATOM 899 N N . LEU A 1 109 ? 19.312 9.976 15.971 1.00 91.12 109 LEU A N 1
ATOM 900 C CA . LEU A 1 109 ? 19.166 11.428 16.130 1.00 91.12 109 LEU A CA 1
ATOM 901 C C . LEU A 1 109 ? 18.336 11.781 17.368 1.00 91.12 109 LEU A C 1
ATOM 903 O O . LEU A 1 109 ? 18.740 12.644 18.137 1.00 91.12 109 LEU A O 1
ATOM 907 N N . LYS A 1 110 ? 17.233 11.063 17.617 1.00 84.56 110 LYS A N 1
ATOM 908 C CA . LYS A 1 110 ? 16.398 11.269 18.812 1.00 84.56 110 LYS A CA 1
ATOM 909 C C . LYS A 1 110 ? 17.114 10.981 20.134 1.00 84.56 110 LYS A C 1
ATOM 911 O O . LYS A 1 110 ? 16.710 11.534 21.138 1.00 84.56 110 LYS A O 1
ATOM 916 N N . ARG A 1 111 ? 18.142 10.124 20.154 1.00 75.69 111 ARG A N 1
ATOM 917 C CA . ARG A 1 111 ? 18.951 9.850 21.360 1.00 75.69 111 ARG A CA 1
ATOM 918 C C . ARG A 1 111 ? 20.015 10.911 21.657 1.00 75.69 111 ARG A C 1
ATOM 920 O O . ARG A 1 111 ? 20.627 10.842 22.718 1.00 75.69 111 ARG A O 1
ATOM 927 N N . LYS A 1 112 ? 20.310 11.802 20.706 1.00 70.12 112 LYS A N 1
ATOM 928 C CA . LYS A 1 112 ? 21.330 12.854 20.854 1.00 70.12 112 LYS A CA 1
ATOM 929 C C . LYS A 1 112 ? 20.766 14.181 21.374 1.00 70.12 112 LYS A C 1
ATOM 931 O O . LYS A 1 112 ? 21.562 15.057 21.695 1.00 70.12 112 LYS A O 1
ATOM 936 N N . ASN A 1 113 ? 19.442 14.303 21.445 1.00 52.22 113 ASN A N 1
ATOM 937 C CA . ASN A 1 113 ? 18.705 15.453 21.967 1.00 52.22 113 ASN A CA 1
ATOM 938 C C . ASN A 1 113 ? 17.983 15.051 23.251 1.00 52.22 113 ASN A C 1
ATOM 940 O O . ASN A 1 113 ? 17.758 15.950 24.083 1.00 52.22 113 ASN A O 1
#

Nearest PDB structures (foldseek):
  6y9v-assembly1_A  TM=3.492E-01  e=4.140E+00  Human immunodeficiency virus 1

Secondary structure (DSSP, 8-state):
----SS-SS--GGG--HHHHHHHHHHTT-BHHHHHHHHHH---SSHHHHHHHHHHHHHHHHHHHH--TT--B--GGGTTGGG--SSTTTS-HHHHHHHHHHHHHHHHHHHT--

Sequence (113 aa):
MAGNLFSDKVNFKEFSEENKQIFRRFQGKTLKNLTDEMMDIGVDNDQYRLMFKRIFILYIQMTFLLPITINKVSPVHLAPIFRMDNIAECDWGAHVLNFIIKGITNYRLKRKN

Foldseek 3Di:
DPPQQQDPDPPPVPDDPVLVVVCVVQFFDFLVNLVVCLVPQDPPDPVSVLVNVLSVQLNVCCVPLDDPPDGGDDPSSSRLSVVSVCSVVGPPVCSVVVSVVVVVVVVVVVVVD